Protein AF-A0A7C5DRG1-F1 (afdb_monomer)

pLDDT: mean 88.33, std 13.45, range [44.12, 98.06]

Radius of gyration: 18.32 Å; Cα contacts (8 Å, |Δi|>4): 123; chains: 1; bounding box: 40×54×45 Å

Secondary structure (DSSP, 8-state):
-GGGSTT--S-HHHHHHHHHHHHHHHHHHHTT-SEEE----HHHHHHHHHHHHHHTSS-----SEEEEGGGTEEEE-TTTTS-HHHHHHHHHHTTPPP-----TTSSS-HHHHHHHHHHHHHHH-THHHHHHHHHTT---GGGSPPPP------

Mean predicted aligned error: 6.73 Å

Nearest PDB structures (foldseek):
  5ztb-assembly1_B  TM=8.545E-01  e=2.256E-05  Thermus thermophilus HB27
  5ztb-assembly2_A  TM=8.409E-01  e=1.645E-05  Thermus thermophilus HB27
  5ztb-assembly3_C  TM=8.427E-01  e=1.867E-05  Thermus thermophilus HB27
  5gha-assembly2_D  TM=8.460E-01  e=5.460E-05  Thermus thermophilus HB27
  5gha-assembly1_B  TM=8.507E-01  e=9.638E-05  Thermus thermophilus HB27

Solvent-accessible surface area (backbone atoms only — not comparable to full-atom values): 9288 Å² total; per-residue (Å²): 111,75,38,76,34,90,88,39,76,89,53,30,67,61,50,40,53,52,52,52,54,50,52,53,51,52,50,29,54,78,68,74,43,51,64,48,82,42,90,47,26,30,56,55,33,51,48,38,28,52,48,25,45,76,74,66,75,37,95,49,65,71,62,52,65,45,73,40,80,96,62,62,34,33,42,35,23,89,34,39,84,41,51,63,68,58,52,51,53,50,36,60,75,68,69,54,88,84,77,82,80,84,57,89,67,65,87,72,42,72,65,56,54,50,48,56,52,50,52,55,49,34,72,76,36,75,61,47,58,59,51,55,61,51,42,80,79,60,72,63,69,89,80,49,86,76,80,80,82,75,75,78,78,128

Foldseek 3Di:
DVLPDPVNPPCSPVVVVVVVVVVQVVVCVVVVHQEDEDQDACLQFLLQQVCCVPPVVDRDGDDQWDADDVSSHIYHHPRNHPDPVRVVVVCVVVVHDDDDDPDPCPPDDPSVVSSVVVVVVCVVPVCPSVVSSVCSVVPPVVPDDDPPPPPPDD

Sequence (154 aa):
LVAHSKENRENPCFLCSRLRRKRLFEIADELNCTKLALGHHKDDIIETLFMNMCYAGEISTMKPSQSFFEGRFTVIRPLAYADEDSIKRFAHAMDFPEFANPCPTSRVSKRQAVKSMLEKLYRSNKKIKGNIFRSMSHVRSSYMLKPEIRNSKS

Structure (mmCIF, N/CA/C/O backbone):
data_AF-A0A7C5DRG1-F1
#
_entry.id   AF-A0A7C5DRG1-F1
#
loop_
_atom_site.group_PDB
_atom_site.id
_atom_site.type_symbol
_atom_site.label_atom_id
_atom_site.label_alt_id
_atom_site.label_comp_id
_atom_site.label_asym_id
_atom_site.label_entity_id
_atom_site.label_seq_id
_atom_site.pdbx_PDB_ins_code
_atom_site.Cartn_x
_atom_site.Cartn_y
_atom_site.Cartn_z
_atom_site.occupancy
_atom_site.B_iso_or_equiv
_atom_site.auth_seq_id
_atom_site.auth_comp_id
_atom_site.auth_asym_id
_atom_site.auth_atom_id
_atom_site.pdbx_PDB_model_num
ATOM 1 N N . LEU A 1 1 ? 17.045 13.437 -12.756 1.00 52.25 1 LEU A N 1
ATOM 2 C CA . LEU A 1 1 ? 15.749 13.130 -12.097 1.00 52.25 1 LEU A CA 1
ATOM 3 C C . LEU A 1 1 ? 15.261 14.372 -11.353 1.00 52.25 1 LEU A C 1
ATOM 5 O O . LEU A 1 1 ? 15.741 14.630 -10.259 1.00 52.25 1 LEU A O 1
ATOM 9 N N . VAL A 1 2 ? 14.333 15.136 -11.944 1.00 59.12 2 VAL A N 1
ATOM 10 C CA . VAL A 1 2 ? 13.800 16.408 -11.393 1.00 59.12 2 VAL A CA 1
ATOM 11 C C . VAL A 1 2 ? 13.291 16.257 -9.952 1.00 59.12 2 VAL A C 1
ATOM 13 O O . VAL A 1 2 ? 13.454 17.149 -9.133 1.00 59.12 2 VAL A O 1
ATOM 16 N N . ALA A 1 3 ? 12.754 15.085 -9.598 1.00 57.25 3 ALA A N 1
ATOM 17 C CA . ALA A 1 3 ? 12.259 14.828 -8.249 1.00 57.25 3 ALA A CA 1
ATOM 18 C C . ALA A 1 3 ? 13.338 14.880 -7.151 1.00 57.25 3 ALA A C 1
ATOM 20 O O . ALA A 1 3 ? 12.990 15.180 -6.017 1.00 57.25 3 ALA A O 1
ATOM 21 N N . HIS A 1 4 ? 14.609 14.624 -7.479 1.00 55.56 4 HIS A N 1
ATOM 22 C CA . HIS A 1 4 ? 15.748 14.659 -6.550 1.00 55.56 4 HIS A CA 1
ATOM 23 C C . HIS A 1 4 ? 16.700 15.839 -6.843 1.00 55.56 4 HIS A C 1
ATOM 25 O O . HIS A 1 4 ? 17.879 15.770 -6.496 1.00 55.56 4 HIS A O 1
ATOM 31 N N . SER A 1 5 ? 16.230 16.892 -7.530 1.00 61.00 5 SER A N 1
ATOM 32 C CA . SER A 1 5 ? 17.043 18.083 -7.814 1.00 61.00 5 SER A CA 1
ATOM 33 C C . SER A 1 5 ? 17.230 18.962 -6.571 1.00 61.00 5 SER A C 1
ATOM 35 O O . SER A 1 5 ? 16.507 18.843 -5.579 1.00 61.00 5 SER A O 1
ATOM 37 N N . LYS A 1 6 ? 18.197 19.889 -6.637 1.00 56.28 6 LYS A N 1
ATOM 38 C CA . LYS A 1 6 ? 18.440 20.883 -5.579 1.00 56.28 6 LYS A CA 1
ATOM 39 C C . LYS A 1 6 ? 17.257 21.839 -5.363 1.00 56.28 6 LYS A C 1
ATOM 41 O O . LYS A 1 6 ? 17.222 22.456 -4.300 1.00 56.28 6 LYS A O 1
ATOM 46 N N . GLU A 1 7 ? 16.321 21.947 -6.314 1.00 60.06 7 GLU A N 1
ATOM 47 C CA . GLU A 1 7 ? 15.132 22.806 -6.206 1.00 60.06 7 GLU A CA 1
ATOM 48 C C . GLU A 1 7 ? 13.978 22.156 -5.421 1.00 60.06 7 GLU A C 1
ATOM 50 O O . GLU A 1 7 ? 13.138 22.868 -4.883 1.00 60.06 7 GLU A O 1
ATOM 55 N N . ASN A 1 8 ? 13.936 20.823 -5.292 1.00 58.34 8 ASN A N 1
ATOM 56 C CA . ASN A 1 8 ? 12.862 20.099 -4.598 1.00 58.34 8 ASN A CA 1
ATOM 57 C C . ASN A 1 8 ? 13.359 19.440 -3.297 1.00 58.34 8 ASN A C 1
ATOM 59 O O . ASN A 1 8 ? 13.411 18.213 -3.176 1.00 58.34 8 ASN A O 1
ATOM 63 N N . ARG A 1 9 ? 13.767 20.265 -2.322 1.00 54.44 9 ARG A N 1
ATOM 64 C CA . ARG A 1 9 ? 14.408 19.802 -1.074 1.00 54.44 9 ARG A CA 1
ATOM 65 C C . ARG A 1 9 ? 13.456 19.178 -0.053 1.00 54.44 9 ARG A C 1
ATOM 67 O O . ARG A 1 9 ? 13.885 18.300 0.688 1.00 54.44 9 ARG A O 1
ATOM 74 N N . GLU A 1 10 ? 12.193 19.596 0.005 1.00 59.09 10 GLU A N 1
ATOM 75 C CA . GLU A 1 10 ? 11.329 19.234 1.141 1.00 59.09 10 GLU A CA 1
ATOM 76 C C . GLU A 1 10 ? 10.633 17.875 0.995 1.00 59.09 10 GLU A C 1
ATOM 78 O O . GLU A 1 10 ? 10.437 17.178 1.993 1.00 59.09 10 GLU A O 1
ATOM 83 N N . ASN A 1 11 ? 10.268 17.448 -0.225 1.00 67.69 11 ASN A N 1
ATOM 84 C CA . ASN A 1 11 ? 9.590 16.157 -0.411 1.00 67.69 11 ASN A CA 1
ATOM 85 C C . ASN A 1 11 ? 9.864 15.468 -1.769 1.00 67.69 11 ASN A C 1
ATOM 87 O O . ASN A 1 11 ? 8.946 15.233 -2.569 1.00 67.69 11 ASN A O 1
ATOM 91 N N . PRO A 1 12 ? 11.127 15.089 -2.039 1.00 75.31 12 PRO A N 1
ATOM 92 C CA . PRO A 1 12 ? 11.535 14.454 -3.294 1.00 75.31 12 PRO A CA 1
ATOM 93 C C . PRO A 1 12 ? 10.797 13.139 -3.583 1.00 75.31 12 PRO A C 1
ATOM 95 O O . PRO A 1 12 ? 10.388 12.873 -4.716 1.00 75.31 12 PRO A O 1
ATOM 98 N N . CYS A 1 13 ? 10.543 12.334 -2.548 1.00 78.00 13 CYS A N 1
ATOM 99 C CA . CYS A 1 13 ? 9.857 11.048 -2.680 1.00 78.00 13 CYS A CA 1
ATOM 100 C C . CYS A 1 13 ? 8.374 11.198 -3.055 1.00 78.00 13 CYS A C 1
ATOM 102 O O . CYS A 1 13 ? 7.871 10.421 -3.870 1.00 78.00 13 CYS A O 1
ATOM 104 N N . PHE A 1 14 ? 7.673 12.196 -2.503 1.00 76.31 14 PHE A N 1
ATOM 105 C CA . PHE A 1 14 ? 6.276 12.460 -2.854 1.00 76.31 14 PHE A CA 1
ATOM 106 C C . PHE A 1 14 ? 6.140 12.888 -4.317 1.00 76.31 14 PHE A C 1
ATOM 108 O O . PHE A 1 14 ? 5.327 12.320 -5.053 1.00 76.31 14 PHE A O 1
ATOM 115 N N . LEU A 1 15 ? 6.983 13.827 -4.768 1.00 80.50 15 LEU A N 1
ATOM 116 C CA . LEU A 1 15 ? 6.977 14.262 -6.163 1.00 80.50 15 LEU A CA 1
ATOM 117 C C . LEU A 1 15 ? 7.321 13.104 -7.110 1.00 80.50 15 LEU A C 1
ATOM 119 O O . LEU A 1 15 ? 6.618 12.903 -8.099 1.00 80.50 15 LEU A O 1
ATOM 123 N N . CYS A 1 16 ? 8.339 12.302 -6.781 1.00 84.75 16 CYS A N 1
ATOM 124 C CA . CYS A 1 16 ? 8.715 11.116 -7.552 1.00 84.75 16 CYS A CA 1
ATOM 125 C C . CYS A 1 16 ? 7.546 10.127 -7.691 1.00 84.75 16 CYS A C 1
ATOM 127 O O . CYS A 1 16 ? 7.215 9.712 -8.800 1.00 84.75 16 CYS A O 1
ATOM 129 N N . SER A 1 17 ? 6.872 9.794 -6.585 1.00 83.62 17 SER A N 1
ATOM 130 C CA . SER A 1 17 ? 5.713 8.891 -6.587 1.00 83.62 17 SER A CA 1
ATOM 131 C C . SER A 1 17 ? 4.575 9.412 -7.474 1.00 83.62 17 SER A C 1
ATOM 133 O O . SER A 1 17 ? 4.014 8.663 -8.279 1.00 83.62 17 SER A O 1
ATOM 135 N N . ARG A 1 18 ? 4.281 10.717 -7.394 1.00 84.62 18 ARG A N 1
ATOM 136 C CA . ARG A 1 18 ? 3.246 11.366 -8.209 1.00 84.62 18 ARG A CA 1
ATOM 137 C C . ARG A 1 18 ? 3.586 11.341 -9.700 1.00 84.62 18 ARG A C 1
ATOM 139 O O . ARG A 1 18 ? 2.732 10.973 -10.503 1.00 84.62 18 ARG A O 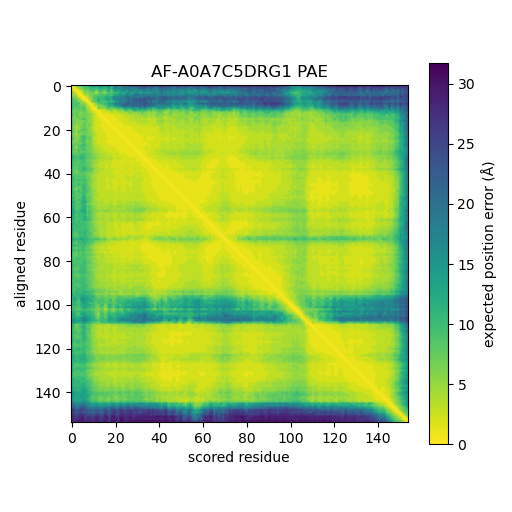1
ATOM 146 N N . LEU A 1 19 ? 4.825 11.677 -10.063 1.00 89.06 19 LEU A N 1
ATOM 147 C CA . LEU A 1 19 ? 5.288 11.657 -11.454 1.00 89.06 19 LEU A CA 1
ATOM 148 C C . LEU A 1 19 ? 5.311 10.237 -12.030 1.00 89.06 19 LEU A C 1
ATOM 150 O O . LEU A 1 19 ? 4.844 10.032 -13.147 1.00 89.06 19 LEU A O 1
ATOM 154 N N . ARG A 1 20 ? 5.76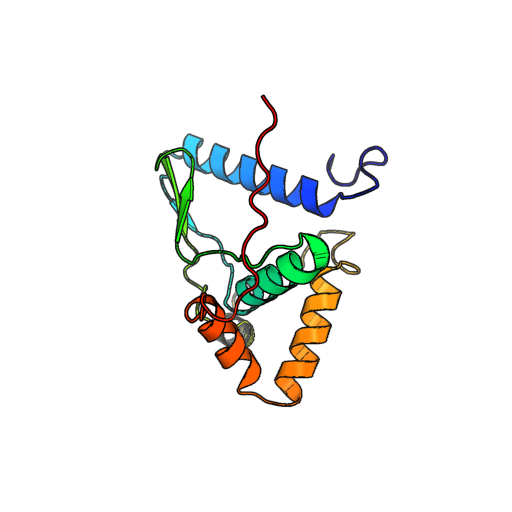8 9.240 -11.259 1.00 90.81 20 ARG A N 1
ATOM 155 C CA . ARG A 1 20 ? 5.730 7.827 -11.674 1.00 90.81 20 ARG A CA 1
ATOM 156 C C . ARG A 1 20 ? 4.305 7.366 -11.951 1.00 90.81 20 ARG A C 1
ATOM 158 O O . ARG A 1 20 ? 4.061 6.750 -12.979 1.00 90.81 20 ARG A O 1
ATOM 165 N N . ARG A 1 21 ? 3.355 7.687 -11.067 1.00 91.25 21 ARG A N 1
ATOM 166 C CA . ARG A 1 21 ? 1.946 7.330 -11.271 1.00 91.25 21 ARG A CA 1
ATOM 167 C C . ARG A 1 21 ? 1.355 8.017 -12.500 1.00 91.25 21 ARG A C 1
ATOM 169 O O . ARG A 1 21 ? 0.662 7.354 -13.260 1.00 91.25 21 ARG A O 1
ATOM 176 N N . LYS A 1 22 ? 1.655 9.305 -12.712 1.00 93.12 22 LYS A N 1
ATOM 177 C CA . LYS A 1 22 ? 1.247 10.027 -13.926 1.00 93.12 22 LYS A CA 1
ATOM 178 C C . LYS A 1 22 ? 1.760 9.310 -15.176 1.00 93.12 22 LYS A C 1
ATOM 180 O O . LYS A 1 22 ? 0.957 8.972 -16.035 1.00 93.12 22 LYS A O 1
ATOM 185 N N . ARG A 1 23 ? 3.058 8.990 -15.225 1.00 95.62 23 ARG A N 1
ATOM 186 C CA . ARG A 1 23 ? 3.657 8.306 -16.378 1.00 95.62 23 ARG A CA 1
ATOM 187 C C . ARG A 1 23 ? 3.063 6.917 -16.620 1.00 95.62 23 ARG A C 1
ATOM 189 O O . ARG A 1 23 ? 2.883 6.532 -17.764 1.00 95.62 23 ARG A O 1
ATOM 196 N N . LEU A 1 24 ? 2.723 6.175 -15.563 1.00 95.88 24 LEU A N 1
ATOM 197 C CA . LEU A 1 24 ? 2.049 4.880 -15.705 1.00 95.88 24 LEU A CA 1
ATOM 198 C C . LEU A 1 24 ? 0.654 5.009 -16.331 1.00 95.88 24 LEU A C 1
ATOM 200 O O . LEU A 1 24 ? 0.284 4.155 -17.128 1.00 95.88 24 LEU A O 1
ATOM 204 N N . PHE A 1 25 ? -0.108 6.056 -15.995 1.00 95.75 25 PHE A N 1
ATOM 205 C CA . PHE A 1 25 ? -1.398 6.311 -16.642 1.00 95.75 25 PHE A CA 1
ATOM 206 C C . PHE A 1 25 ? -1.242 6.754 -18.098 1.00 95.75 25 PHE A C 1
ATOM 208 O O . PHE A 1 25 ? -1.995 6.277 -18.934 1.00 95.75 25 PHE A O 1
ATOM 215 N N . GLU A 1 26 ? -0.258 7.604 -18.408 1.00 95.69 26 GLU A N 1
ATOM 216 C CA . GLU A 1 26 ? 0.052 7.992 -19.795 1.00 95.69 26 GLU A CA 1
ATOM 217 C C . GLU A 1 26 ? 0.382 6.764 -20.651 1.00 95.69 26 GLU A C 1
ATOM 219 O O . GLU A 1 26 ? -0.229 6.566 -21.691 1.00 95.69 26 GLU A O 1
ATOM 224 N N . ILE A 1 27 ? 1.272 5.886 -20.175 1.00 96.81 27 ILE A N 1
ATOM 225 C CA . ILE A 1 27 ? 1.631 4.652 -20.891 1.00 96.81 27 ILE A CA 1
ATOM 226 C C . ILE A 1 27 ? 0.421 3.719 -21.028 1.00 96.81 27 ILE A C 1
ATOM 228 O O . ILE A 1 27 ? 0.229 3.110 -22.076 1.00 96.81 27 ILE A O 1
ATOM 232 N N . ALA A 1 28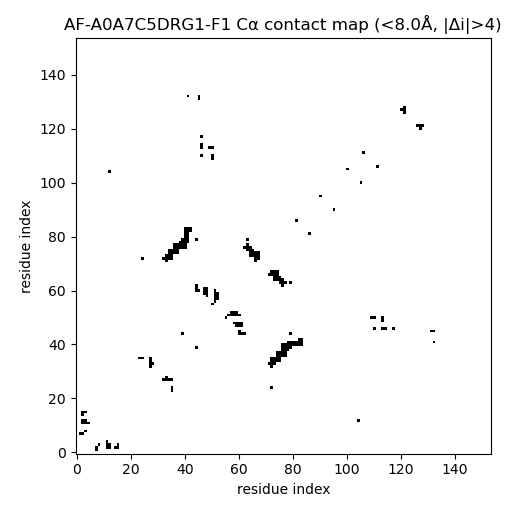 ? -0.401 3.584 -19.982 1.00 96.31 28 ALA A N 1
ATOM 233 C CA . ALA A 1 28 ? -1.613 2.774 -20.068 1.00 96.31 28 ALA A CA 1
ATOM 234 C C . ALA A 1 28 ? -2.569 3.308 -21.146 1.00 96.31 28 ALA A C 1
ATOM 236 O O . ALA A 1 28 ? -3.150 2.511 -21.874 1.00 96.31 28 ALA A O 1
ATOM 237 N N . ASP A 1 29 ? -2.686 4.630 -21.279 1.00 96.06 29 ASP A N 1
ATOM 238 C CA . ASP A 1 29 ? -3.476 5.273 -22.329 1.00 96.06 29 ASP A CA 1
ATOM 239 C C . ASP A 1 29 ? -2.888 5.035 -23.724 1.00 96.06 29 ASP A C 1
ATOM 241 O O . ASP A 1 29 ? -3.592 4.568 -24.615 1.00 96.06 29 ASP A O 1
ATOM 245 N N . GLU A 1 30 ? -1.580 5.275 -23.886 1.00 97.31 30 GLU A N 1
ATOM 246 C CA . GLU A 1 30 ? -0.822 5.042 -25.126 1.00 97.31 30 GLU A CA 1
ATOM 247 C C . GLU A 1 30 ? -0.993 3.590 -25.626 1.00 97.31 30 GLU A C 1
ATOM 249 O O . GLU A 1 30 ? -1.058 3.342 -26.829 1.00 97.31 30 GLU A O 1
ATOM 254 N N . LEU A 1 31 ? -1.108 2.628 -24.703 1.00 97.38 31 LEU A N 1
ATOM 255 C CA . LEU A 1 31 ? -1.283 1.199 -24.985 1.00 97.38 31 LEU A CA 1
ATOM 256 C C . LEU A 1 31 ? -2.750 0.728 -24.977 1.00 97.38 31 LEU A C 1
ATOM 258 O O . LEU A 1 31 ? -2.994 -0.479 -25.005 1.00 97.38 31 LEU A O 1
ATOM 262 N N . ASN A 1 32 ? -3.731 1.633 -24.911 1.00 96.38 32 ASN A N 1
ATOM 263 C CA . ASN A 1 32 ? -5.168 1.318 -24.838 1.00 96.38 32 ASN A CA 1
ATOM 264 C C . ASN A 1 32 ? -5.550 0.352 -23.693 1.00 96.38 32 ASN A C 1
ATOM 266 O O . ASN A 1 32 ? -6.493 -0.437 -23.785 1.00 96.38 32 ASN A O 1
ATOM 270 N N . CYS A 1 33 ? -4.816 0.402 -22.586 1.00 97.25 33 CYS A N 1
ATOM 271 C CA . CYS A 1 33 ? -5.046 -0.408 -21.400 1.00 97.25 33 CYS A CA 1
ATOM 272 C C . CYS A 1 33 ? -5.954 0.321 -20.403 1.00 97.25 33 CYS A C 1
ATOM 274 O O . CYS A 1 33 ? -5.644 1.407 -19.929 1.00 97.25 33 CYS A O 1
ATOM 276 N N . THR A 1 34 ? -7.037 -0.325 -19.969 1.00 96.38 34 THR A N 1
ATOM 277 C CA . THR A 1 34 ? -7.962 0.240 -18.961 1.00 96.38 34 THR A CA 1
ATOM 278 C C . THR A 1 34 ? -7.595 -0.126 -17.520 1.00 96.38 34 THR A C 1
ATOM 280 O O . THR A 1 34 ? -8.222 0.346 -16.567 1.00 96.38 34 THR A O 1
ATOM 283 N N . LYS A 1 35 ? -6.596 -0.999 -17.323 1.00 97.19 35 LYS A N 1
ATOM 284 C CA . LYS A 1 35 ? -6.198 -1.525 -16.009 1.00 97.19 35 LYS A CA 1
ATOM 285 C C . LYS A 1 35 ? -4.694 -1.435 -15.807 1.00 97.19 35 LYS A C 1
ATOM 287 O O . LYS A 1 35 ? -3.926 -1.812 -16.683 1.00 97.19 35 LYS A O 1
ATOM 292 N N . LEU A 1 36 ? -4.294 -1.002 -14.615 1.00 97.06 36 LEU A N 1
ATOM 293 C CA . LEU A 1 36 ? -2.900 -0.927 -14.189 1.00 97.06 36 LEU A CA 1
ATOM 294 C C . LEU A 1 36 ? -2.685 -1.839 -12.978 1.00 97.06 36 LEU A C 1
ATOM 296 O O . LEU A 1 36 ? -3.177 -1.549 -11.884 1.00 97.06 36 LEU A O 1
ATOM 300 N N . ALA A 1 37 ? -1.949 -2.934 -13.165 1.00 97.25 37 ALA A N 1
ATOM 301 C CA . ALA A 1 37 ? -1.594 -3.848 -12.085 1.00 97.25 37 ALA A CA 1
ATOM 302 C C . ALA A 1 37 ? -0.336 -3.363 -11.356 1.00 97.25 37 ALA A C 1
ATOM 304 O O . ALA A 1 37 ? 0.719 -3.194 -11.961 1.00 97.25 37 ALA A O 1
ATOM 305 N N . LEU A 1 38 ? -0.445 -3.146 -10.045 1.00 96.38 38 LEU A N 1
ATOM 306 C CA . LEU A 1 38 ? 0.676 -2.753 -9.194 1.00 96.38 38 LEU A CA 1
ATOM 307 C C . LEU A 1 38 ? 0.951 -3.844 -8.160 1.00 96.38 38 LEU A C 1
ATOM 309 O O . LEU A 1 38 ? 0.031 -4.305 -7.485 1.00 96.38 38 LEU A O 1
ATOM 313 N N . GLY A 1 39 ? 2.225 -4.201 -7.990 1.00 95.12 39 GLY A N 1
ATOM 314 C CA . GLY A 1 39 ? 2.694 -5.257 -7.083 1.00 95.12 39 GLY A CA 1
ATOM 315 C C . GLY A 1 39 ? 2.625 -4.925 -5.589 1.00 95.12 39 GLY A C 1
ATOM 316 O O . GLY A 1 39 ? 3.420 -5.456 -4.824 1.00 95.12 39 GLY A O 1
ATOM 317 N N . HIS A 1 40 ? 1.716 -4.041 -5.171 1.00 96.81 40 HIS A N 1
ATOM 318 C CA . HIS A 1 40 ? 1.550 -3.704 -3.759 1.00 96.81 40 HIS A CA 1
ATOM 319 C C . HIS A 1 40 ? 0.956 -4.884 -2.992 1.00 96.81 40 HIS A C 1
ATOM 321 O O . HIS A 1 40 ? -0.077 -5.431 -3.396 1.00 96.81 40 HIS A O 1
ATOM 327 N N . HIS A 1 41 ? 1.577 -5.219 -1.868 1.00 97.69 41 HIS A N 1
ATOM 328 C CA . HIS A 1 41 ? 1.189 -6.339 -1.020 1.00 97.69 41 HIS A CA 1
ATOM 329 C C . HIS A 1 41 ? 0.521 -5.896 0.288 1.00 97.69 41 HIS A C 1
ATOM 331 O O . HIS A 1 41 ? 0.317 -4.703 0.527 1.00 97.69 41 HIS A O 1
ATOM 337 N N . LYS A 1 42 ? 0.140 -6.853 1.143 1.00 97.69 42 LYS A N 1
ATOM 338 C CA . LYS A 1 42 ? -0.562 -6.583 2.411 1.00 97.69 42 LYS A CA 1
ATOM 339 C C . LYS A 1 42 ? 0.196 -5.586 3.285 1.00 97.69 42 LYS A C 1
ATOM 341 O O . LYS A 1 42 ? -0.397 -4.635 3.792 1.00 97.69 42 LYS A O 1
ATOM 346 N N . ASP A 1 43 ? 1.505 -5.780 3.424 1.00 96.81 43 ASP A N 1
ATOM 347 C CA . ASP A 1 43 ? 2.360 -4.900 4.220 1.00 96.81 43 ASP A CA 1
ATOM 348 C C . ASP A 1 43 ? 2.383 -3.464 3.670 1.00 96.81 43 ASP A C 1
ATOM 350 O O . ASP A 1 43 ? 2.244 -2.536 4.458 1.00 96.81 43 ASP A O 1
ATOM 354 N N . ASP A 1 44 ? 2.402 -3.249 2.345 1.00 96.38 44 ASP A N 1
ATOM 355 C CA . ASP A 1 44 ? 2.324 -1.898 1.759 1.00 96.38 44 ASP A CA 1
ATOM 356 C C . ASP A 1 44 ? 1.027 -1.163 2.120 1.00 96.38 44 ASP A C 1
ATOM 358 O O . ASP A 1 44 ? 1.011 0.062 2.290 1.00 96.38 44 ASP A O 1
ATOM 362 N N . ILE A 1 45 ? -0.087 -1.898 2.187 1.00 97.75 45 ILE A N 1
ATOM 363 C CA . ILE A 1 45 ? -1.400 -1.351 2.548 1.00 97.75 45 ILE A CA 1
ATOM 364 C C . ILE A 1 45 ? -1.395 -0.946 4.025 1.00 97.75 45 ILE A C 1
ATOM 366 O O . ILE A 1 45 ? -1.845 0.150 4.364 1.00 97.75 45 ILE A O 1
ATOM 370 N N . ILE A 1 46 ? -0.834 -1.781 4.901 1.00 98.06 46 ILE A N 1
ATOM 371 C CA . ILE A 1 46 ? -0.694 -1.444 6.321 1.00 98.06 46 ILE A CA 1
ATOM 372 C C . ILE A 1 46 ? 0.261 -0.258 6.500 1.00 98.06 46 ILE A C 1
ATOM 374 O O . ILE A 1 46 ? -0.080 0.708 7.175 1.00 98.06 46 ILE A O 1
ATOM 378 N N . GLU A 1 47 ? 1.426 -0.268 5.857 1.00 96.94 47 GLU A N 1
ATOM 379 C CA . GLU A 1 47 ? 2.369 0.852 5.893 1.00 96.94 47 GLU A CA 1
ATOM 380 C C . GLU A 1 47 ? 1.709 2.155 5.438 1.00 96.94 47 GLU A C 1
ATOM 382 O O . GLU A 1 47 ? 1.911 3.195 6.059 1.00 96.94 47 GLU A O 1
ATOM 387 N N . THR A 1 48 ? 0.885 2.109 4.386 1.00 96.19 48 THR A N 1
ATOM 388 C CA . THR A 1 48 ? 0.168 3.293 3.895 1.00 96.19 48 THR A CA 1
ATOM 389 C C . THR A 1 48 ? -0.843 3.810 4.915 1.00 96.19 48 THR A C 1
ATOM 391 O O . THR A 1 48 ? -0.898 5.019 5.121 1.00 96.19 48 THR A O 1
ATOM 394 N N . LEU A 1 49 ? -1.572 2.924 5.604 1.00 98.00 49 LEU A N 1
ATOM 395 C CA . LEU A 1 49 ? -2.467 3.316 6.698 1.00 98.00 49 LEU A CA 1
ATOM 396 C C . LEU A 1 49 ? -1.714 4.119 7.766 1.00 98.00 49 LEU A C 1
ATOM 398 O O . LEU A 1 49 ? -2.119 5.225 8.113 1.00 98.00 49 LEU A O 1
ATOM 402 N N . PHE A 1 50 ? -0.594 3.590 8.259 1.00 97.69 50 PHE A N 1
ATOM 403 C CA . PHE A 1 50 ? 0.184 4.250 9.310 1.00 97.69 50 PHE A CA 1
ATOM 404 C C . PHE A 1 50 ? 0.872 5.522 8.820 1.00 97.69 50 PHE A C 1
ATOM 406 O O . PHE A 1 50 ? 0.942 6.504 9.553 1.00 97.69 50 PHE A O 1
ATOM 413 N N . MET A 1 51 ? 1.337 5.546 7.571 1.00 94.88 51 MET A N 1
ATOM 414 C CA . MET A 1 51 ? 1.858 6.767 6.961 1.00 94.88 51 MET A CA 1
ATOM 415 C C . MET A 1 51 ? 0.799 7.874 6.945 1.00 94.88 51 MET A C 1
ATOM 417 O O . MET A 1 51 ? 1.106 9.013 7.296 1.00 94.88 51 MET A O 1
ATOM 421 N N . ASN A 1 52 ? -0.438 7.544 6.580 1.00 95.31 52 ASN A N 1
ATOM 422 C CA . ASN A 1 52 ? -1.524 8.514 6.513 1.00 95.31 52 ASN A CA 1
ATOM 423 C C . ASN A 1 52 ? -1.965 8.967 7.911 1.00 95.31 52 ASN A C 1
ATOM 425 O O . ASN A 1 52 ? -2.094 10.167 8.147 1.00 95.31 52 ASN A O 1
ATOM 429 N N . MET A 1 53 ? -2.062 8.045 8.872 1.00 96.12 53 MET A N 1
ATOM 430 C CA . MET A 1 53 ? -2.373 8.384 10.263 1.00 96.12 53 MET A CA 1
ATOM 431 C C . MET A 1 53 ? -1.311 9.297 10.888 1.00 96.12 53 MET A C 1
ATOM 433 O O . MET A 1 53 ? -1.651 10.294 11.518 1.00 96.12 53 MET A O 1
ATOM 437 N N . CYS A 1 54 ? -0.024 8.982 10.710 1.00 94.50 54 CYS A N 1
ATOM 438 C CA . CYS A 1 54 ? 1.066 9.696 11.377 1.00 94.50 54 CYS A CA 1
ATOM 439 C C . CYS A 1 54 ? 1.490 10.992 10.674 1.00 94.50 54 CYS A C 1
ATOM 441 O O . CYS A 1 54 ? 2.025 11.880 11.333 1.00 94.50 54 CYS A O 1
ATOM 443 N N . TYR A 1 55 ? 1.315 11.097 9.353 1.00 91.62 55 TYR A N 1
ATOM 444 C CA . TYR A 1 55 ? 1.869 12.213 8.573 1.00 91.62 55 TYR A CA 1
ATOM 445 C C . TYR A 1 55 ? 0.855 12.961 7.704 1.00 91.62 55 TYR A C 1
ATOM 447 O O . TYR A 1 55 ? 1.200 14.036 7.217 1.00 91.62 55 TYR A O 1
ATOM 455 N N . ALA A 1 56 ? -0.351 12.425 7.499 1.00 90.56 56 ALA A N 1
ATOM 456 C CA . ALA A 1 56 ? -1.424 13.089 6.750 1.00 90.56 56 ALA A CA 1
ATOM 457 C C . ALA A 1 56 ? -2.658 13.415 7.612 1.00 90.56 56 ALA A C 1
ATOM 459 O O . ALA A 1 56 ? -3.525 14.156 7.162 1.00 90.56 56 ALA A O 1
ATOM 460 N N . GLY A 1 57 ? -2.732 12.904 8.848 1.00 93.12 57 GLY A N 1
ATOM 461 C CA . GLY A 1 57 ? -3.843 13.166 9.766 1.00 93.12 57 GLY A CA 1
ATOM 462 C C . GLY A 1 57 ? -5.156 12.492 9.361 1.00 93.12 57 GLY A C 1
ATOM 463 O O . GLY A 1 57 ? -6.220 12.927 9.791 1.00 93.12 57 GLY A O 1
ATOM 464 N N . GLU A 1 58 ? -5.101 11.438 8.543 1.00 93.38 58 GLU A N 1
ATOM 465 C CA . GLU A 1 58 ? -6.289 10.739 8.052 1.00 93.38 58 GLU A CA 1
ATOM 466 C C . GLU A 1 58 ? -6.190 9.221 8.239 1.00 93.38 58 GLU A C 1
ATOM 468 O O . GLU A 1 58 ? -5.115 8.622 8.185 1.00 93.38 58 GLU A O 1
ATOM 473 N N . ILE A 1 59 ? -7.344 8.578 8.428 1.00 94.94 59 ILE A N 1
ATOM 474 C CA . ILE A 1 59 ? -7.462 7.118 8.446 1.00 94.94 59 ILE A CA 1
ATOM 475 C C . ILE A 1 59 ? -7.861 6.680 7.041 1.00 94.94 59 ILE A C 1
ATOM 477 O O . ILE A 1 59 ? -9.040 6.583 6.703 1.00 94.94 59 ILE A O 1
ATOM 481 N N . SER A 1 60 ? -6.860 6.452 6.200 1.00 95.62 60 SER A N 1
ATOM 482 C CA . SER A 1 60 ? -7.054 6.023 4.820 1.00 95.62 60 SER A CA 1
ATOM 483 C C . SER A 1 60 ? -5.932 5.074 4.396 1.00 95.62 60 SER A C 1
ATOM 485 O O . SER A 1 60 ? -4.844 5.078 4.967 1.00 95.62 60 SER A O 1
ATOM 487 N N . THR A 1 61 ? -6.187 4.243 3.389 1.00 96.44 61 THR A N 1
ATOM 488 C CA . THR A 1 61 ? -5.175 3.352 2.812 1.00 96.44 61 THR A CA 1
ATOM 489 C C . THR A 1 61 ? -5.450 3.097 1.326 1.00 96.44 61 THR A C 1
ATOM 491 O O . THR A 1 61 ? -6.384 3.644 0.736 1.00 96.44 61 THR A O 1
ATOM 494 N N . MET A 1 62 ? -4.637 2.250 0.698 1.00 94.75 62 MET A N 1
ATOM 495 C CA . MET A 1 62 ? -4.850 1.752 -0.652 1.00 94.75 62 MET A CA 1
ATOM 496 C C . MET A 1 62 ? -5.914 0.650 -0.690 1.00 94.75 62 MET A C 1
ATOM 498 O O . MET A 1 62 ? -5.869 -0.303 0.083 1.00 94.75 62 MET 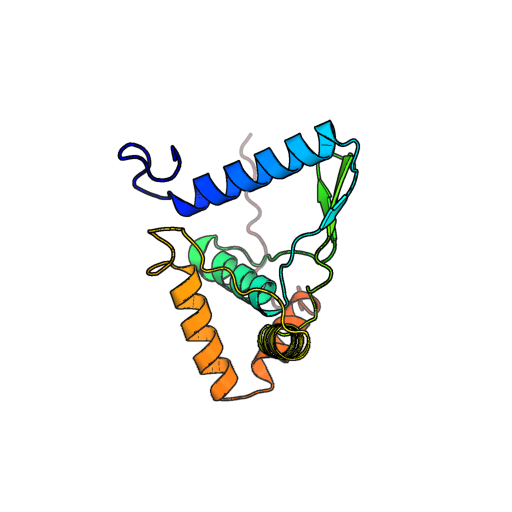A O 1
ATOM 502 N N . LYS A 1 63 ? -6.833 0.730 -1.657 1.00 96.25 63 LYS A N 1
ATOM 503 C CA . LYS A 1 63 ? -7.818 -0.331 -1.922 1.00 96.25 63 LYS A CA 1
ATOM 504 C C . LYS A 1 63 ? -7.253 -1.386 -2.888 1.00 96.25 63 LYS A C 1
ATOM 506 O O . LYS A 1 63 ? -6.484 -1.016 -3.776 1.00 96.25 63 LYS A O 1
ATOM 511 N N . PRO A 1 64 ? -7.647 -2.670 -2.800 1.00 97.00 64 PRO A N 1
ATOM 512 C CA . PRO A 1 64 ? -7.240 -3.691 -3.774 1.00 97.00 64 PRO A CA 1
ATOM 513 C C . PRO A 1 64 ? -7.599 -3.333 -5.224 1.00 97.00 64 PRO A C 1
ATOM 515 O O . PRO A 1 64 ? -6.823 -3.600 -6.135 1.00 97.00 64 PRO A O 1
ATOM 518 N N . SER A 1 65 ? -8.737 -2.665 -5.422 1.00 97.56 65 SER A N 1
ATOM 519 C CA . SER A 1 65 ? -9.162 -2.085 -6.695 1.00 97.56 65 SER A CA 1
ATOM 520 C C . SER A 1 65 ? -9.593 -0.637 -6.475 1.00 97.56 65 SER A C 1
ATOM 522 O O . SER A 1 65 ? -10.290 -0.334 -5.502 1.00 97.56 65 SER A O 1
ATOM 524 N N . GLN A 1 66 ? -9.144 0.269 -7.340 1.00 96.69 66 GLN A N 1
ATOM 525 C CA . GLN A 1 66 ? -9.478 1.687 -7.266 1.00 96.69 66 GLN A CA 1
ATOM 526 C C . GLN 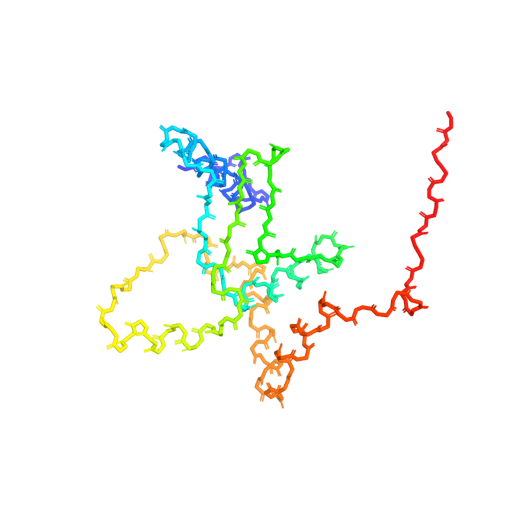A 1 66 ? -9.627 2.274 -8.669 1.00 96.69 66 GLN A C 1
ATOM 528 O O . GLN A 1 66 ? -8.689 2.229 -9.465 1.00 96.69 66 GLN A O 1
ATOM 533 N N . SER A 1 67 ? -10.802 2.840 -8.936 1.00 96.56 67 SER A N 1
ATOM 534 C CA . SER A 1 67 ? -11.106 3.558 -10.173 1.00 96.56 67 SER A CA 1
ATOM 535 C C . SER A 1 67 ?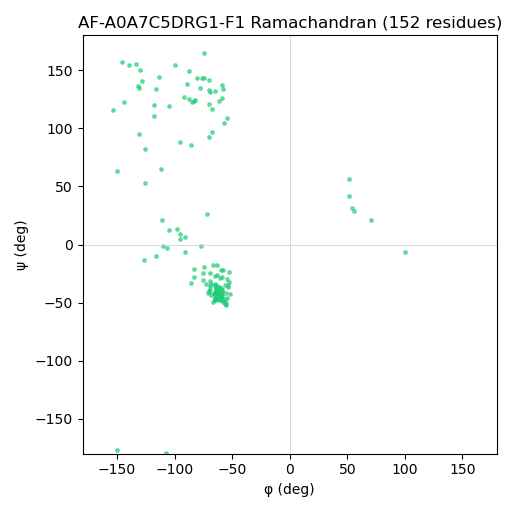 -10.568 4.992 -10.126 1.00 96.56 67 SER A C 1
ATOM 537 O O . SER A 1 67 ? -10.580 5.631 -9.070 1.00 96.56 67 SER A O 1
ATOM 539 N N . PHE A 1 68 ? -10.091 5.481 -11.267 1.00 94.00 68 PHE A N 1
ATOM 540 C CA . PHE A 1 68 ? -9.579 6.829 -11.486 1.00 94.00 68 PHE A CA 1
ATOM 541 C C . PHE A 1 68 ? -10.169 7.416 -12.771 1.00 94.00 68 PHE A C 1
ATOM 543 O O . PHE A 1 68 ? -10.523 6.673 -13.688 1.00 94.00 68 PHE A O 1
ATOM 550 N N . PHE A 1 69 ? -10.223 8.753 -12.838 1.00 93.19 69 PHE A N 1
ATOM 551 C CA . PHE A 1 69 ? -10.692 9.510 -14.008 1.00 93.19 69 PHE A CA 1
ATOM 552 C C . PHE A 1 69 ? -12.062 9.019 -14.497 1.00 93.19 69 PHE A C 1
ATOM 554 O O . PHE A 1 69 ? -12.194 8.549 -15.623 1.00 93.19 69 PHE A O 1
ATOM 561 N N . GLU A 1 70 ? -13.047 9.041 -13.594 1.00 93.00 70 GLU A N 1
ATOM 562 C CA . GLU A 1 70 ? -14.439 8.660 -13.890 1.00 93.00 70 GLU A CA 1
ATOM 563 C C . GLU A 1 70 ? -14.599 7.246 -14.482 1.00 93.00 70 GLU A C 1
ATOM 565 O O . GLU A 1 70 ? -15.542 6.964 -15.210 1.00 93.00 70 GLU A O 1
ATOM 570 N N . GLY A 1 71 ? -13.688 6.322 -14.155 1.00 90.88 71 GLY A N 1
ATOM 571 C CA . GLY A 1 71 ? -13.749 4.945 -14.654 1.00 90.88 71 GLY A CA 1
ATOM 572 C C . GLY A 1 71 ? -12.828 4.643 -15.826 1.00 90.88 71 GLY A C 1
ATOM 573 O O . GLY A 1 71 ? -12.690 3.470 -16.167 1.00 90.88 71 GLY A O 1
ATOM 574 N N . ARG A 1 72 ? -12.139 5.642 -16.395 1.00 93.69 72 ARG A N 1
ATOM 575 C CA . ARG A 1 72 ? -11.214 5.427 -17.520 1.00 93.69 72 ARG A CA 1
ATOM 576 C C . ARG A 1 72 ? -10.097 4.441 -17.180 1.00 93.69 72 ARG A C 1
ATOM 578 O O . ARG A 1 72 ? -9.757 3.595 -18.002 1.00 93.69 72 ARG A O 1
ATOM 585 N N . PHE A 1 73 ? -9.551 4.519 -15.964 1.00 96.81 73 PHE A N 1
ATOM 586 C CA . PHE A 1 73 ? -8.505 3.606 -15.505 1.00 96.81 73 PHE A CA 1
ATOM 587 C C . PHE A 1 73 ? -8.852 2.969 -14.167 1.00 96.81 73 PHE A C 1
ATOM 589 O O . PHE A 1 73 ? -9.313 3.631 -13.240 1.00 96.81 73 PHE A O 1
ATOM 596 N N . THR A 1 74 ? -8.531 1.685 -14.026 1.00 97.69 74 THR A N 1
ATOM 597 C CA . THR A 1 74 ? -8.619 0.969 -12.749 1.00 97.69 74 THR A CA 1
ATOM 598 C C . THR A 1 74 ? -7.242 0.485 -12.315 1.00 97.69 74 THR A C 1
ATOM 600 O O . THR A 1 74 ? -6.605 -0.317 -12.996 1.00 97.69 74 THR A O 1
ATOM 603 N N . VAL A 1 75 ? -6.783 0.932 -11.148 1.00 97.62 75 VAL A N 1
ATOM 604 C CA . VAL A 1 75 ? -5.599 0.358 -10.502 1.00 97.62 75 VAL A CA 1
ATOM 605 C C . VAL A 1 75 ? -6.017 -0.891 -9.741 1.00 97.62 75 VAL A C 1
ATOM 607 O O . VAL A 1 75 ? -6.867 -0.812 -8.851 1.00 97.62 75 VAL A O 1
ATOM 610 N N . ILE A 1 76 ? -5.376 -2.016 -10.047 1.00 98.06 76 ILE A N 1
ATOM 611 C CA . ILE A 1 76 ? -5.556 -3.287 -9.341 1.00 98.06 76 ILE A CA 1
ATOM 612 C C . ILE A 1 76 ? -4.272 -3.670 -8.602 1.00 98.06 76 ILE A C 1
ATOM 614 O O . ILE A 1 76 ? -3.161 -3.418 -9.069 1.00 98.06 76 ILE A O 1
ATOM 618 N N . ARG A 1 77 ? -4.424 -4.275 -7.425 1.00 98.06 77 ARG A N 1
ATOM 619 C CA . ARG A 1 77 ? -3.331 -4.748 -6.567 1.00 98.06 77 ARG A CA 1
ATOM 620 C C . ARG A 1 77 ? -3.554 -6.231 -6.264 1.00 98.06 77 ARG A C 1
ATOM 622 O O . ARG A 1 77 ? -4.111 -6.550 -5.214 1.00 98.06 77 ARG A O 1
ATOM 629 N N . PRO A 1 78 ? -3.168 -7.143 -7.175 1.00 97.88 78 PRO A N 1
ATOM 630 C CA . PRO A 1 78 ? -3.457 -8.573 -7.028 1.00 97.88 78 PRO A CA 1
ATOM 631 C C . PRO A 1 78 ? -2.875 -9.187 -5.748 1.00 97.88 78 PRO A C 1
ATOM 633 O O . PRO A 1 78 ? -3.440 -10.121 -5.191 1.00 97.88 78 PRO A O 1
ATOM 636 N N . LEU A 1 79 ? -1.775 -8.620 -5.246 1.00 98.00 79 LEU A N 1
ATOM 637 C CA . LEU A 1 79 ? -1.070 -9.093 -4.056 1.00 98.00 79 LEU A CA 1
ATOM 638 C C . LEU A 1 79 ? -1.554 -8.443 -2.752 1.00 98.00 79 LEU A C 1
ATOM 640 O O . LEU A 1 79 ? -0.980 -8.710 -1.701 1.00 98.00 79 LEU A O 1
ATOM 644 N N . ALA A 1 80 ? -2.622 -7.637 -2.777 1.00 97.56 80 ALA A N 1
ATOM 645 C CA . ALA A 1 80 ? -3.112 -6.869 -1.624 1.00 97.56 80 ALA A CA 1
ATOM 646 C C . ALA A 1 80 ? -3.352 -7.698 -0.344 1.00 97.56 80 ALA A C 1
ATOM 648 O O . ALA A 1 80 ? -3.328 -7.153 0.757 1.00 97.56 80 ALA A O 1
ATOM 649 N N . TYR A 1 81 ? -3.584 -9.004 -0.479 1.00 96.94 81 TYR A N 1
ATOM 650 C CA . TYR A 1 81 ? -3.834 -9.926 0.632 1.00 96.94 81 TYR A CA 1
ATOM 651 C C . TYR A 1 81 ? -2.658 -10.870 0.932 1.00 96.94 81 TYR A C 1
ATOM 653 O O . TYR A 1 81 ? -2.724 -11.636 1.894 1.00 96.94 81 TYR A O 1
ATOM 661 N N . ALA A 1 82 ? -1.580 -10.812 0.149 1.00 97.56 82 ALA A N 1
ATOM 662 C CA . ALA A 1 82 ? -0.383 -11.621 0.336 1.00 97.56 82 ALA A CA 1
ATOM 663 C C . ALA A 1 82 ? 0.616 -10.914 1.264 1.00 97.56 82 ALA A C 1
ATOM 665 O O . ALA A 1 82 ? 0.819 -9.705 1.162 1.00 97.56 82 ALA A O 1
ATOM 666 N N . ASP A 1 83 ? 1.230 -11.670 2.174 1.00 95.50 83 ASP A N 1
ATOM 667 C CA . ASP A 1 83 ? 2.311 -11.174 3.032 1.00 95.50 83 ASP A CA 1
ATOM 668 C C . ASP A 1 83 ? 3.626 -11.078 2.247 1.00 95.50 83 ASP A C 1
ATOM 670 O O . ASP A 1 83 ? 3.932 -11.962 1.439 1.00 95.50 83 ASP A O 1
ATOM 674 N N . GLU A 1 84 ? 4.431 -10.052 2.531 1.00 94.31 84 GLU A N 1
ATOM 675 C CA . GLU A 1 84 ? 5.744 -9.838 1.903 1.00 94.31 84 GLU A CA 1
ATOM 676 C C . GLU A 1 84 ? 6.638 -11.089 1.988 1.00 94.31 84 GLU A C 1
ATOM 678 O O . GLU A 1 84 ? 7.241 -11.492 0.995 1.00 94.31 84 GLU A O 1
ATOM 683 N N . ASP A 1 85 ? 6.668 -11.764 3.142 1.00 93.62 85 ASP A N 1
ATOM 684 C CA . ASP A 1 85 ? 7.476 -12.975 3.336 1.00 93.62 85 ASP A CA 1
ATOM 685 C C . ASP A 1 85 ? 7.026 -14.139 2.446 1.00 93.62 85 ASP A C 1
ATOM 687 O O . ASP A 1 85 ? 7.848 -14.930 1.988 1.00 93.62 85 ASP A O 1
ATOM 691 N N . SER A 1 86 ? 5.721 -14.260 2.191 1.00 95.62 86 SER A N 1
ATOM 692 C CA . SER A 1 86 ? 5.186 -15.295 1.301 1.00 95.62 86 SER A CA 1
ATOM 693 C C . SER A 1 86 ? 5.570 -15.020 -0.149 1.00 95.62 86 SER A C 1
ATOM 695 O O . SER A 1 86 ? 5.956 -15.947 -0.857 1.00 95.62 86 SER A O 1
ATOM 697 N N . ILE A 1 87 ? 5.529 -13.751 -0.566 1.00 95.75 87 ILE A N 1
ATOM 698 C CA . ILE A 1 87 ? 5.958 -13.323 -1.903 1.00 95.75 87 ILE A CA 1
ATOM 699 C C . ILE A 1 87 ? 7.454 -13.586 -2.090 1.00 95.75 87 ILE A C 1
ATOM 701 O O . ILE A 1 87 ? 7.839 -14.169 -3.098 1.00 95.75 87 ILE A O 1
ATOM 705 N N . LYS A 1 88 ? 8.290 -13.232 -1.104 1.00 94.00 88 LYS A N 1
ATOM 706 C CA . LYS A 1 88 ? 9.740 -13.489 -1.142 1.00 94.00 88 LYS A CA 1
ATOM 707 C C . LYS A 1 88 ? 10.064 -14.975 -1.247 1.00 94.00 88 LYS A C 1
ATOM 709 O O . LYS A 1 88 ? 10.849 -15.365 -2.104 1.00 94.00 88 LYS A O 1
ATOM 714 N N . ARG A 1 89 ? 9.432 -15.814 -0.416 1.00 95.69 89 ARG A N 1
ATOM 715 C CA . ARG A 1 89 ? 9.618 -17.274 -0.483 1.00 95.69 89 ARG A CA 1
ATOM 716 C C . ARG A 1 89 ? 9.223 -17.836 -1.845 1.00 95.69 89 ARG A C 1
ATOM 718 O O . ARG A 1 89 ? 9.934 -18.681 -2.372 1.00 95.69 89 ARG A O 1
ATOM 725 N N . PHE A 1 90 ? 8.110 -17.366 -2.409 1.00 96.06 90 PHE A N 1
ATOM 726 C CA . PHE A 1 90 ? 7.661 -17.787 -3.733 1.00 96.06 90 PHE A CA 1
ATOM 727 C C . PHE A 1 90 ? 8.636 -17.355 -4.835 1.00 96.06 90 PHE A C 1
ATOM 729 O O . PHE A 1 90 ? 9.010 -18.178 -5.661 1.00 96.06 90 PHE A O 1
ATOM 736 N N . ALA A 1 91 ? 9.085 -16.096 -4.821 1.00 94.94 91 ALA A N 1
ATOM 737 C CA . ALA A 1 91 ? 10.036 -15.574 -5.799 1.00 94.94 91 ALA A CA 1
ATOM 738 C C . ALA A 1 91 ? 11.364 -16.348 -5.780 1.00 94.94 91 ALA A C 1
ATOM 740 O O . ALA A 1 91 ? 11.852 -16.726 -6.838 1.00 94.94 91 ALA A O 1
ATOM 741 N N . HIS A 1 92 ? 11.888 -16.657 -4.588 1.00 94.69 92 HIS A N 1
ATOM 742 C CA . HIS A 1 92 ? 13.085 -17.486 -4.435 1.00 94.69 92 HIS A CA 1
ATOM 743 C C . HIS A 1 92 ? 12.866 -18.919 -4.942 1.00 94.69 92 HIS A C 1
ATOM 745 O O . HIS A 1 92 ? 13.719 -19.475 -5.621 1.00 94.69 92 HIS A O 1
ATOM 751 N N . ALA A 1 93 ? 11.726 -19.540 -4.623 1.00 96.88 93 ALA A N 1
ATOM 752 C CA . ALA A 1 93 ? 11.421 -20.898 -5.082 1.00 96.88 93 ALA A CA 1
ATOM 753 C C . ALA A 1 93 ? 11.259 -20.999 -6.610 1.00 96.88 93 ALA A C 1
ATOM 755 O O . ALA A 1 93 ? 11.491 -22.065 -7.171 1.00 96.88 93 ALA A O 1
ATOM 756 N N . MET A 1 94 ? 10.859 -19.904 -7.262 1.00 97.19 94 MET A N 1
ATOM 757 C CA . MET A 1 94 ? 10.685 -19.807 -8.715 1.00 97.19 94 MET A CA 1
ATOM 758 C C . MET A 1 94 ? 11.903 -19.224 -9.443 1.00 97.19 94 MET A C 1
ATOM 760 O O . MET A 1 94 ? 11.818 -18.989 -10.646 1.00 97.19 94 MET A O 1
ATOM 764 N N . ASP A 1 95 ? 13.003 -18.970 -8.727 1.00 95.12 95 ASP A N 1
ATOM 765 C CA . ASP A 1 95 ? 14.232 -18.367 -9.261 1.00 95.12 95 ASP A CA 1
ATOM 766 C C . ASP A 1 95 ? 13.982 -17.055 -10.033 1.00 95.12 95 ASP A C 1
ATOM 768 O O . ASP A 1 95 ? 14.513 -16.798 -11.114 1.00 95.12 95 ASP A O 1
ATOM 772 N N . PHE A 1 96 ? 13.095 -16.210 -9.498 1.00 93.62 96 PHE A N 1
ATOM 773 C CA . PHE A 1 96 ? 12.822 -14.905 -10.094 1.00 93.62 96 PHE A CA 1
ATOM 774 C C . PHE A 1 96 ? 13.968 -13.919 -9.835 1.00 93.62 96 PHE A C 1
ATOM 776 O O . PHE A 1 96 ? 14.516 -13.884 -8.732 1.00 93.62 96 PHE A O 1
ATOM 783 N N . PRO A 1 97 ? 14.291 -13.046 -10.809 1.00 88.19 97 PRO A N 1
ATOM 784 C CA . PRO A 1 97 ? 15.370 -12.080 -10.657 1.00 88.19 97 PRO A CA 1
ATOM 785 C C . PRO A 1 97 ? 15.063 -11.058 -9.557 1.00 88.19 97 PRO A C 1
ATOM 787 O O . PRO A 1 97 ? 13.996 -10.435 -9.534 1.00 88.19 97 PRO A O 1
ATOM 790 N N . GLU A 1 98 ? 16.033 -10.831 -8.672 1.00 80.69 98 GLU A N 1
ATOM 791 C CA . GLU A 1 98 ? 15.965 -9.777 -7.663 1.00 80.69 98 GLU A CA 1
ATOM 792 C C . GLU A 1 98 ? 16.505 -8.453 -8.216 1.00 80.69 98 GLU A C 1
ATOM 794 O O . GLU A 1 98 ? 17.646 -8.352 -8.666 1.00 80.69 98 GLU A O 1
ATOM 799 N N . PHE A 1 99 ? 15.692 -7.397 -8.142 1.00 80.81 99 PHE A N 1
ATOM 800 C CA . PHE A 1 99 ? 16.098 -6.054 -8.550 1.00 80.81 99 PHE A CA 1
ATOM 801 C C . PHE A 1 99 ? 16.358 -5.175 -7.328 1.00 80.81 99 PHE A C 1
ATOM 803 O O . PHE A 1 99 ? 15.453 -4.884 -6.542 1.00 80.81 99 PHE A O 1
ATOM 810 N N . ALA A 1 100 ? 17.589 -4.683 -7.193 1.00 75.19 100 ALA A N 1
ATOM 811 C CA . ALA A 1 100 ? 17.914 -3.681 -6.189 1.00 75.19 100 ALA A CA 1
ATOM 812 C C . ALA A 1 100 ? 17.279 -2.330 -6.557 1.00 75.19 100 ALA A C 1
ATOM 814 O O . ALA A 1 100 ? 17.384 -1.862 -7.691 1.00 75.19 100 ALA A O 1
ATOM 815 N N . ASN A 1 101 ? 16.631 -1.675 -5.590 1.00 73.88 101 ASN A N 1
ATOM 816 C CA . ASN A 1 101 ? 16.038 -0.356 -5.805 1.00 73.88 101 ASN A CA 1
ATOM 817 C C . ASN A 1 101 ? 17.149 0.693 -6.038 1.00 73.88 101 ASN A C 1
ATOM 819 O O . ASN A 1 101 ? 17.912 0.963 -5.108 1.00 73.88 101 ASN A O 1
ATOM 823 N N . PRO A 1 102 ? 17.222 1.340 -7.218 1.00 71.94 102 PRO A N 1
ATOM 824 C CA . PRO A 1 102 ? 18.296 2.281 -7.540 1.00 71.94 102 PRO A CA 1
ATOM 825 C C . PRO A 1 102 ? 18.124 3.654 -6.867 1.00 71.94 102 PRO A C 1
ATOM 827 O O . PRO A 1 102 ? 18.943 4.549 -7.064 1.00 71.94 102 PRO A O 1
ATOM 830 N N . CYS A 1 103 ? 17.043 3.875 -6.108 1.00 76.00 103 CYS A N 1
ATOM 831 C CA . CYS A 1 103 ? 16.731 5.182 -5.541 1.00 76.00 103 CYS A CA 1
ATOM 832 C C . CYS A 1 103 ? 17.725 5.582 -4.426 1.00 76.00 103 CYS A C 1
ATOM 834 O O . CYS A 1 103 ? 17.779 4.911 -3.388 1.00 76.00 103 CYS A O 1
ATOM 836 N N . PRO A 1 104 ? 18.440 6.716 -4.566 1.00 66.62 104 PRO A N 1
ATOM 837 C CA . PRO A 1 104 ? 19.474 7.139 -3.617 1.00 66.62 104 PRO A CA 1
ATOM 838 C C . PRO A 1 104 ? 18.913 7.559 -2.249 1.00 66.62 104 PRO A C 1
ATOM 840 O O . PRO A 1 104 ? 19.602 7.452 -1.241 1.00 66.62 104 PRO A O 1
ATOM 843 N N . THR A 1 105 ? 17.646 7.982 -2.179 1.00 68.81 105 THR A N 1
ATOM 844 C CA . THR A 1 105 ? 16.977 8.377 -0.924 1.00 68.81 105 THR A CA 1
ATOM 845 C C . THR A 1 105 ? 16.108 7.263 -0.330 1.00 68.81 105 THR A C 1
ATOM 847 O O . THR A 1 105 ? 15.281 7.518 0.543 1.00 68.81 105 THR A O 1
ATOM 850 N N . SER A 1 106 ? 16.252 6.020 -0.803 1.00 64.62 106 SER A N 1
ATOM 851 C CA . SER A 1 106 ? 15.463 4.876 -0.319 1.00 64.62 106 SER A CA 1
ATOM 852 C C . SER A 1 106 ? 15.818 4.453 1.111 1.00 64.62 106 SER A C 1
ATOM 854 O O . SER A 1 106 ? 14.939 4.004 1.846 1.00 64.62 106 SER A O 1
ATOM 856 N N . ARG A 1 107 ? 17.083 4.630 1.522 1.00 57.56 107 ARG A N 1
ATOM 857 C CA . ARG A 1 107 ? 17.630 4.086 2.780 1.00 57.56 107 ARG A CA 1
ATOM 858 C C . ARG A 1 107 ? 17.193 4.821 4.050 1.00 57.56 107 ARG A C 1
ATOM 860 O O . ARG A 1 107 ? 17.177 4.211 5.112 1.00 57.56 107 ARG A O 1
ATOM 867 N N . VAL A 1 108 ? 16.809 6.095 3.961 1.00 63.69 108 VAL A N 1
ATOM 868 C CA . VAL A 1 108 ? 16.338 6.885 5.112 1.00 63.69 108 VAL A CA 1
ATOM 869 C C . VAL A 1 108 ? 15.030 7.562 4.725 1.00 63.69 108 VAL A C 1
ATOM 871 O O . VAL A 1 108 ? 15.014 8.613 4.092 1.00 63.69 108 VAL A O 1
ATOM 874 N N . SER A 1 109 ? 13.907 6.927 5.063 1.00 79.25 109 SER A N 1
ATOM 875 C CA . SER A 1 109 ? 12.577 7.462 4.773 1.00 79.25 109 SER A CA 1
ATOM 876 C C . SER A 1 109 ? 11.607 7.230 5.930 1.00 79.25 109 SER A C 1
ATOM 878 O O . SER A 1 109 ? 11.739 6.272 6.692 1.00 79.25 109 SER A O 1
ATOM 880 N N . LYS A 1 110 ? 10.580 8.083 6.024 1.00 86.94 110 LYS A N 1
ATOM 881 C CA . LYS A 1 110 ? 9.454 7.912 6.961 1.00 86.94 110 LYS A CA 1
ATOM 882 C C . LYS A 1 110 ? 8.797 6.532 6.820 1.00 86.94 110 LYS A C 1
ATOM 884 O O . LYS A 1 110 ? 8.453 5.907 7.816 1.00 86.94 110 LYS A O 1
ATOM 889 N N . ARG A 1 111 ? 8.713 6.018 5.586 1.00 87.88 111 ARG A N 1
ATOM 890 C CA . ARG A 1 111 ? 8.194 4.673 5.304 1.00 87.88 111 ARG A CA 1
ATOM 891 C C . ARG A 1 111 ? 9.056 3.584 5.947 1.00 87.88 111 ARG A C 1
ATOM 893 O O . ARG A 1 111 ? 8.509 2.682 6.567 1.00 87.88 111 ARG A O 1
ATOM 900 N N . GLN A 1 112 ? 10.384 3.699 5.882 1.00 88.88 112 GLN A N 1
ATOM 901 C CA . GLN A 1 112 ? 11.287 2.746 6.538 1.00 88.88 112 GLN A CA 1
ATOM 902 C C . GLN A 1 112 ? 11.138 2.764 8.069 1.00 88.88 112 GLN A C 1
ATOM 904 O O . GLN A 1 112 ? 11.189 1.709 8.707 1.00 88.88 112 GLN A O 1
ATOM 909 N N . ALA A 1 113 ? 10.925 3.943 8.664 1.00 91.56 113 ALA A N 1
ATOM 910 C CA . ALA A 1 113 ? 10.658 4.067 10.096 1.00 91.56 113 ALA A CA 1
ATOM 911 C C . ALA A 1 113 ? 9.340 3.375 10.493 1.00 91.56 113 ALA A C 1
ATOM 913 O O . ALA A 1 113 ? 9.335 2.571 11.426 1.00 91.56 113 ALA A O 1
ATOM 914 N N . VAL A 1 114 ? 8.257 3.610 9.741 1.00 94.94 114 VAL A N 1
ATOM 915 C CA . VAL A 1 114 ? 6.959 2.937 9.936 1.00 94.94 114 VAL A CA 1
ATOM 916 C C . VAL A 1 114 ? 7.092 1.423 9.784 1.00 94.94 114 VAL A C 1
ATOM 918 O O . VAL A 1 114 ? 6.649 0.688 10.664 1.00 94.94 114 VAL A O 1
ATOM 921 N N . LYS A 1 115 ? 7.766 0.945 8.733 1.00 94.06 115 LYS A N 1
ATOM 922 C CA . LYS A 1 115 ? 8.029 -0.487 8.528 1.00 94.06 115 LYS A CA 1
ATOM 923 C C . LYS A 1 115 ? 8.759 -1.101 9.722 1.00 94.06 115 LYS A C 1
ATOM 925 O O . LYS A 1 115 ? 8.338 -2.120 10.257 1.00 94.06 115 LYS A O 1
ATOM 930 N N . SER A 1 116 ? 9.811 -0.439 10.202 1.00 94.62 116 SER A N 1
ATOM 931 C CA . SER A 1 116 ? 10.603 -0.921 11.343 1.00 94.62 116 SER A CA 1
ATOM 932 C C . SER A 1 116 ? 9.797 -0.952 12.648 1.00 94.62 116 SER A C 1
ATOM 934 O O . SER A 1 116 ? 9.987 -1.846 13.471 1.00 94.62 116 SER A O 1
ATOM 936 N N . MET A 1 117 ? 8.891 0.009 12.850 1.00 96.44 117 MET A N 1
ATOM 937 C CA . MET A 1 117 ? 7.951 0.017 13.974 1.00 96.44 117 MET A CA 1
ATOM 938 C C . MET A 1 117 ? 6.962 -1.154 13.885 1.00 96.44 117 MET A C 1
ATOM 940 O O . MET A 1 117 ? 6.777 -1.873 14.866 1.00 96.44 117 MET A O 1
ATOM 944 N N . LEU A 1 118 ? 6.361 -1.371 12.713 1.00 96.81 118 LEU A N 1
ATOM 945 C CA . LEU A 1 118 ? 5.405 -2.455 12.476 1.00 96.81 118 LEU A CA 1
ATOM 946 C C . LEU A 1 118 ? 6.040 -3.832 12.684 1.00 96.81 118 LEU A C 1
ATOM 948 O O . LEU A 1 118 ? 5.466 -4.665 13.377 1.00 96.81 118 LEU A O 1
ATOM 952 N N . GLU A 1 119 ? 7.258 -4.046 12.190 1.00 95.62 119 GLU A N 1
ATOM 953 C CA . GLU A 1 119 ? 7.996 -5.296 12.395 1.00 95.62 119 GLU A CA 1
ATOM 954 C C . GLU A 1 119 ? 8.227 -5.613 13.878 1.00 95.62 119 GLU A C 1
ATOM 956 O O . GLU A 1 119 ? 8.071 -6.758 14.310 1.00 95.62 119 GLU A O 1
ATOM 961 N N . LYS A 1 120 ? 8.534 -4.602 14.700 1.00 96.69 120 LYS A N 1
ATOM 962 C CA . LYS A 1 120 ? 8.650 -4.787 16.155 1.00 96.69 120 LYS A CA 1
ATOM 963 C C . LYS A 1 120 ? 7.319 -5.216 16.779 1.00 96.69 120 LYS A C 1
ATOM 965 O O . LYS A 1 120 ? 7.314 -6.106 17.627 1.00 96.69 120 LYS A O 1
ATOM 970 N N . LEU A 1 121 ? 6.201 -4.636 16.337 1.00 96.62 121 LEU A N 1
ATOM 971 C CA . LEU A 1 121 ? 4.864 -5.032 16.789 1.00 96.62 121 LEU A CA 1
ATOM 972 C C . LEU A 1 121 ? 4.516 -6.461 16.347 1.00 96.62 121 LEU A C 1
ATOM 974 O O . LEU A 1 121 ? 4.008 -7.250 17.135 1.00 96.62 121 LEU A O 1
ATOM 978 N N . TYR A 1 122 ? 4.824 -6.842 15.110 1.00 95.88 122 TYR A N 1
ATOM 979 C CA . TYR A 1 122 ? 4.530 -8.190 14.615 1.00 95.88 122 TYR A CA 1
ATOM 980 C C . TYR A 1 122 ? 5.317 -9.272 15.357 1.00 95.88 122 TYR A C 1
ATOM 982 O O . TYR A 1 122 ? 4.795 -10.364 15.588 1.00 95.88 122 TYR A O 1
ATOM 990 N N . ARG A 1 123 ? 6.551 -8.963 15.771 1.00 95.38 123 ARG A N 1
ATOM 991 C CA . ARG A 1 123 ? 7.382 -9.861 16.584 1.00 95.38 123 ARG A CA 1
ATOM 992 C C . ARG A 1 123 ? 6.838 -10.057 17.994 1.00 95.38 123 ARG A C 1
ATOM 994 O O . ARG A 1 123 ? 6.971 -11.157 18.520 1.00 95.38 123 ARG A O 1
ATOM 1001 N N . SER A 1 124 ? 6.220 -9.037 18.593 1.00 96.56 124 SER A N 1
ATOM 1002 C CA . SER A 1 124 ? 5.636 -9.177 19.932 1.00 96.56 124 SER A CA 1
ATOM 1003 C C . SER A 1 124 ? 4.356 -10.015 19.919 1.00 96.56 124 SER A C 1
ATOM 1005 O O . SER A 1 124 ? 4.113 -10.777 20.851 1.00 96.56 124 SER A O 1
ATOM 1007 N N . ASN A 1 125 ? 3.551 -9.934 18.854 1.00 96.62 125 ASN A N 1
ATOM 1008 C CA . ASN A 1 125 ? 2.396 -10.805 18.666 1.00 96.62 125 ASN A CA 1
ATOM 1009 C C . ASN A 1 125 ? 2.050 -10.972 17.179 1.00 96.62 125 ASN A C 1
ATOM 1011 O O . ASN A 1 125 ? 1.564 -10.048 16.521 1.00 96.62 125 ASN A O 1
ATOM 1015 N N . LYS A 1 126 ? 2.184 -12.207 16.678 1.00 93.31 126 LYS A N 1
ATOM 1016 C CA . LYS A 1 126 ? 1.924 -12.567 15.272 1.00 93.31 126 LYS A CA 1
ATOM 1017 C C . LYS A 1 126 ? 0.496 -12.247 14.798 1.00 93.31 126 LYS A C 1
ATOM 1019 O O . LYS A 1 126 ? 0.277 -12.085 13.601 1.00 93.31 126 LYS A O 1
ATOM 1024 N N . LYS A 1 127 ? -0.482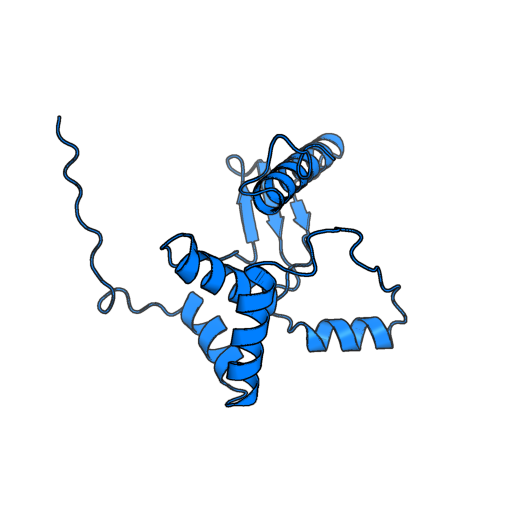 -12.117 15.708 1.00 96.50 127 LYS A N 1
ATOM 1025 C CA . LYS A 1 127 ? -1.871 -11.752 15.368 1.00 96.50 127 LYS A CA 1
ATOM 1026 C C . LYS A 1 127 ? -2.033 -10.273 15.001 1.00 96.50 127 LYS A C 1
ATOM 1028 O O . LYS A 1 127 ? -3.012 -9.925 14.346 1.00 96.50 127 LYS A O 1
ATOM 1033 N N . ILE A 1 128 ? -1.094 -9.401 15.384 1.00 97.56 128 ILE A N 1
ATOM 1034 C CA . ILE A 1 128 ? -1.219 -7.947 15.200 1.00 97.56 128 ILE A CA 1
ATOM 1035 C C . ILE A 1 128 ? -1.363 -7.570 13.722 1.00 97.56 128 ILE A C 1
ATOM 1037 O O . ILE A 1 128 ? -2.265 -6.803 13.396 1.00 97.56 128 ILE A O 1
ATOM 1041 N N . LYS A 1 129 ? -0.552 -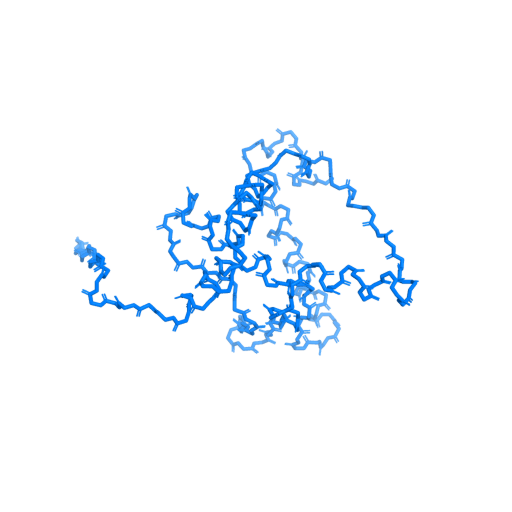8.148 12.823 1.00 97.12 129 LYS A N 1
ATOM 1042 C CA . LYS A 1 129 ? -0.629 -7.866 11.376 1.00 97.12 129 LYS A CA 1
ATOM 1043 C C . LYS A 1 129 ? -2.035 -8.127 10.826 1.00 97.12 129 LYS A C 1
ATOM 1045 O O . LYS A 1 129 ? -2.632 -7.259 10.193 1.00 97.12 129 LYS A O 1
ATOM 1050 N N . GLY A 1 130 ? -2.588 -9.305 11.124 1.00 97.12 130 GLY A N 1
ATOM 1051 C CA . GLY A 1 130 ? -3.938 -9.688 10.706 1.00 97.12 130 GLY A CA 1
ATOM 1052 C C . GLY A 1 130 ? -5.029 -8.814 11.331 1.00 97.12 130 GLY A C 1
ATOM 1053 O O . GLY A 1 130 ? -5.959 -8.412 10.635 1.00 97.12 130 GLY A O 1
ATOM 1054 N N . ASN A 1 131 ? -4.892 -8.464 12.613 1.00 98.06 131 ASN A N 1
ATOM 1055 C CA . ASN A 1 131 ? -5.842 -7.597 13.313 1.00 98.06 131 ASN A CA 1
ATOM 1056 C C . ASN A 1 131 ? -5.876 -6.181 12.725 1.00 98.06 131 ASN A C 1
ATOM 1058 O O . ASN A 1 131 ? -6.961 -5.653 12.490 1.00 98.06 131 ASN A O 1
ATOM 1062 N N . ILE A 1 132 ? -4.708 -5.591 12.448 1.00 97.88 132 ILE A N 1
ATOM 1063 C CA . ILE A 1 132 ? -4.593 -4.290 11.777 1.00 97.88 132 ILE A CA 1
ATOM 1064 C C . ILE A 1 132 ? -5.215 -4.365 10.384 1.00 97.88 132 ILE A C 1
ATOM 1066 O O . ILE A 1 132 ? -6.021 -3.517 10.020 1.00 97.88 132 ILE A O 1
ATOM 1070 N N . PHE A 1 133 ? -4.885 -5.391 9.598 1.00 97.50 133 PHE A N 1
ATOM 1071 C CA . PHE A 1 133 ? -5.431 -5.500 8.250 1.00 97.50 133 PHE A CA 1
ATOM 1072 C C . PHE A 1 133 ? -6.964 -5.634 8.262 1.00 97.50 133 PHE A C 1
ATOM 1074 O O . PHE A 1 133 ? -7.669 -4.984 7.489 1.00 97.50 133 PHE A O 1
ATOM 1081 N N . ARG A 1 134 ? -7.503 -6.438 9.186 1.00 97.25 134 ARG A N 1
ATOM 1082 C CA . ARG A 1 134 ? -8.949 -6.602 9.366 1.00 97.25 134 ARG A CA 1
ATOM 1083 C C . ARG A 1 134 ? -9.622 -5.305 9.815 1.00 97.25 134 ARG A C 1
ATOM 1085 O O . ARG A 1 134 ? -10.703 -4.998 9.312 1.00 97.25 134 ARG A O 1
ATOM 1092 N N . SER A 1 135 ? -9.005 -4.538 10.717 1.00 96.94 135 SER A N 1
ATOM 1093 C CA . SER A 1 135 ? -9.610 -3.317 11.269 1.00 96.94 135 SER A CA 1
ATOM 1094 C C . SER A 1 135 ? -9.908 -2.264 10.199 1.00 96.94 135 SER A C 1
ATOM 1096 O O . SER A 1 135 ? -10.908 -1.561 10.314 1.00 96.94 135 SER A O 1
ATOM 1098 N N . MET A 1 136 ? -9.138 -2.234 9.104 1.00 95.44 136 MET A N 1
ATOM 1099 C CA . MET A 1 136 ? -9.358 -1.321 7.971 1.00 95.44 136 MET A CA 1
ATOM 1100 C C . MET A 1 136 ? -10.727 -1.490 7.290 1.00 95.44 136 MET A C 1
ATOM 1102 O O . MET A 1 136 ? -11.196 -0.569 6.630 1.00 95.44 136 MET A O 1
ATOM 1106 N N . SER A 1 137 ? -11.373 -2.649 7.442 1.00 94.44 137 SER A N 1
ATOM 1107 C CA . SER A 1 137 ? -12.734 -2.919 6.941 1.00 94.44 137 SER A CA 1
ATOM 1108 C C . SER A 1 137 ? -13.780 -3.040 8.056 1.00 94.44 137 SER A C 1
ATOM 1110 O O . SER A 1 137 ? -14.955 -3.239 7.772 1.00 94.44 137 SER A O 1
ATOM 1112 N N . HIS A 1 138 ? -13.367 -2.925 9.320 1.00 96.31 138 HIS A N 1
ATOM 1113 C CA . HIS A 1 138 ? -14.199 -3.156 10.504 1.00 96.31 138 HIS A CA 1
ATOM 1114 C C . HIS A 1 138 ? -14.160 -1.938 11.446 1.00 96.31 138 HIS A C 1
ATOM 1116 O O . HIS A 1 138 ? -13.858 -2.057 12.634 1.00 96.31 138 HIS A O 1
ATOM 1122 N N . VAL A 1 139 ? -14.447 -0.747 10.913 1.00 94.69 139 VAL A N 1
ATOM 1123 C CA . VAL A 1 139 ? -14.460 0.504 11.687 1.00 94.69 139 VAL A CA 1
ATOM 1124 C C . VAL A 1 139 ? -15.800 0.660 12.406 1.00 94.69 139 VAL A C 1
ATOM 1126 O O . VAL A 1 139 ? -16.856 0.682 11.776 1.00 94.69 139 VAL A O 1
ATOM 1129 N N . ARG A 1 140 ? -15.776 0.809 13.735 1.00 94.56 140 ARG A N 1
ATOM 1130 C CA . ARG A 1 140 ? -16.976 1.139 14.520 1.00 94.56 140 ARG A CA 1
ATOM 1131 C C . ARG A 1 140 ? -17.170 2.653 14.551 1.00 94.56 140 ARG A C 1
ATOM 1133 O O . ARG A 1 140 ? -16.737 3.306 15.495 1.00 94.56 140 ARG A O 1
ATOM 1140 N N . SER A 1 141 ? -17.832 3.208 13.538 1.00 90.50 141 SER A N 1
ATOM 1141 C CA . SER A 1 141 ?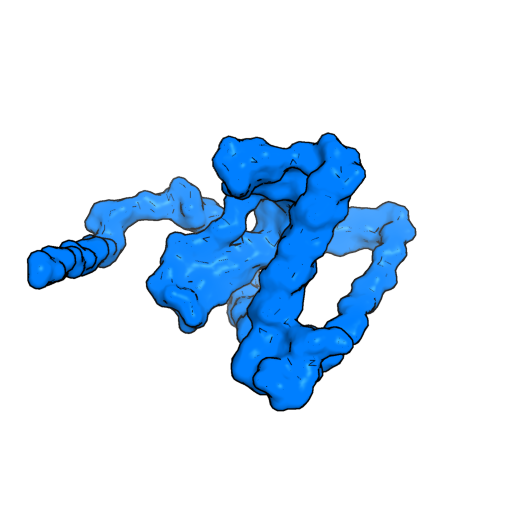 -17.986 4.664 13.366 1.00 90.50 141 SER A CA 1
ATOM 1142 C C . SER A 1 141 ? -18.593 5.385 14.578 1.00 90.50 141 SER A C 1
ATOM 1144 O O . SER A 1 141 ? -18.242 6.529 14.835 1.00 90.50 141 SER A O 1
ATOM 1146 N N . SER A 1 142 ? -19.446 4.720 15.367 1.00 93.56 142 SER A N 1
ATOM 1147 C CA . SER A 1 142 ? -20.029 5.290 16.594 1.00 93.56 142 SER A CA 1
ATOM 1148 C C . SER A 1 142 ? -19.017 5.540 17.721 1.00 93.56 142 SER A C 1
ATOM 1150 O O . SER A 1 142 ? -19.324 6.279 18.648 1.00 93.56 142 SER A O 1
ATOM 1152 N N . TYR A 1 143 ? -17.836 4.920 17.659 1.00 92.25 143 TYR A N 1
ATOM 1153 C CA . TYR A 1 143 ? -16.735 5.094 18.614 1.00 92.25 143 TYR A CA 1
ATOM 1154 C C . TYR A 1 143 ? -15.603 5.961 18.040 1.00 92.25 143 TYR A C 1
ATOM 1156 O O . TYR A 1 143 ? -14.511 5.994 18.601 1.00 92.25 143 TYR A O 1
ATOM 1164 N N . MET A 1 144 ? -15.842 6.641 16.915 1.00 92.38 144 MET A N 1
ATOM 1165 C CA . MET A 1 144 ? -14.893 7.576 16.314 1.00 92.38 144 MET A CA 1
ATOM 1166 C C . MET A 1 144 ? -15.262 9.013 16.680 1.00 92.38 144 MET A C 1
ATOM 1168 O O . MET A 1 144 ? -16.427 9.330 16.929 1.00 92.38 144 MET A O 1
ATOM 1172 N N . LEU A 1 145 ? -14.263 9.898 16.682 1.00 91.19 145 LEU A N 1
ATOM 1173 C CA . LEU A 1 145 ? -14.504 11.334 16.794 1.00 91.19 145 LEU A CA 1
ATOM 1174 C C . LEU A 1 145 ? -15.402 11.787 15.636 1.00 91.19 145 LEU A C 1
ATOM 1176 O O . LEU A 1 145 ? -15.218 11.366 14.490 1.00 91.19 145 LEU A O 1
ATOM 1180 N N . LYS A 1 146 ? -16.387 12.637 15.935 1.00 85.56 146 LYS A N 1
ATOM 1181 C CA . LYS A 1 146 ? -17.236 13.230 14.899 1.00 85.56 146 LYS A CA 1
ATOM 1182 C C . LYS A 1 146 ? -16.404 14.229 14.086 1.00 85.56 146 LYS A C 1
ATOM 1184 O O . LYS A 1 146 ? -15.608 14.951 14.688 1.00 85.56 146 LYS A O 1
ATOM 1189 N N . PRO A 1 147 ? -16.586 14.310 12.756 1.00 79.25 147 PRO A N 1
ATOM 1190 C CA . PRO A 1 147 ? -16.009 15.401 11.985 1.00 79.25 147 PRO A CA 1
ATOM 1191 C C . PRO A 1 147 ? -16.523 16.726 12.552 1.00 79.25 147 PRO A C 1
ATOM 1193 O O . PRO A 1 147 ? -17.726 16.861 12.789 1.00 79.25 147 PRO A O 1
ATOM 1196 N N . GLU A 1 148 ? -15.641 17.700 12.767 1.00 76.19 148 GLU A N 1
ATOM 1197 C CA . GLU A 1 148 ? -16.104 19.059 13.031 1.00 76.19 148 GLU A CA 1
ATOM 1198 C C . GLU A 1 148 ? -16.888 19.546 11.811 1.00 76.19 148 GLU A C 1
ATOM 1200 O O . GLU A 1 148 ? -16.376 19.560 10.688 1.00 76.19 148 GLU A O 1
ATOM 1205 N N . ILE A 1 149 ? -18.142 19.949 12.024 1.00 71.50 149 ILE A N 1
ATOM 1206 C CA . ILE A 1 149 ? -18.908 20.665 11.007 1.00 71.50 149 ILE A CA 1
ATOM 1207 C C . ILE A 1 149 ? -18.261 22.044 10.896 1.00 71.50 149 ILE A C 1
ATOM 1209 O O . ILE A 1 149 ? -18.585 22.968 11.641 1.00 71.50 149 ILE A O 1
ATOM 1213 N N . ARG A 1 150 ? -17.305 22.194 9.978 1.00 64.69 150 ARG A N 1
ATOM 1214 C CA . ARG A 1 150 ? -16.868 23.520 9.549 1.00 64.69 150 ARG A CA 1
ATOM 1215 C C . ARG A 1 150 ? -18.033 24.144 8.795 1.00 64.69 150 ARG A C 1
ATOM 1217 O O . ARG A 1 150 ? -18.220 23.868 7.615 1.00 64.69 150 ARG A O 1
ATOM 1224 N N . ASN A 1 151 ? -18.815 24.972 9.486 1.00 55.38 151 ASN A N 1
ATOM 1225 C CA . ASN A 1 151 ? -19.736 25.891 8.833 1.00 55.38 151 ASN A CA 1
ATOM 1226 C C . ASN A 1 151 ? -18.911 26.715 7.841 1.00 55.38 151 ASN A C 1
ATOM 1228 O O . ASN A 1 151 ? -18.073 27.526 8.244 1.00 55.38 151 ASN A O 1
ATOM 1232 N N . SER A 1 152 ? -19.107 26.460 6.549 1.00 52.66 152 SER A N 1
ATOM 1233 C CA . SER A 1 152 ? -18.659 27.351 5.492 1.00 52.66 152 SER A CA 1
ATOM 1234 C C . SER A 1 152 ? -19.303 28.702 5.774 1.00 52.66 152 SER A C 1
ATOM 1236 O O . SER A 1 152 ? -20.514 28.854 5.614 1.00 52.66 152 SER A O 1
ATOM 1238 N N . LYS A 1 153 ? -18.520 29.652 6.288 1.00 48.75 153 LYS A N 1
ATOM 1239 C CA . LYS A 1 153 ? -18.956 31.042 6.340 1.00 48.75 153 LYS A CA 1
ATOM 1240 C C . LYS A 1 153 ? -19.250 31.471 4.900 1.00 48.75 153 LYS A C 1
ATOM 1242 O O . LYS A 1 153 ? -18.413 31.233 4.027 1.00 48.75 153 LYS A O 1
ATOM 1247 N N . SER A 1 154 ? -20.463 31.987 4.704 1.00 44.12 154 SER A N 1
ATOM 1248 C CA . SER A 1 154 ? -20.903 32.735 3.524 1.00 44.12 154 SER A CA 1
ATOM 1249 C C . SER A 1 154 ? -19.931 33.848 3.158 1.00 44.12 154 SER A C 1
ATOM 1251 O O . SER A 1 154 ? -19.272 34.375 4.086 1.00 44.12 154 SER A O 1
#